Protein AF-A0A954JZ87-F1 (afdb_monomer_lite)

Radius of gyration: 13.43 Å; chains: 1; bounding box: 35×20×36 Å

Secondary structure (DSSP, 8-state):
----SHHHHHHHHHHHTT-HHHHHHHHHHHHHHHHHHHHHHS-TTTTTTS-HHHHHHHHHHHHHHHHHHHHHS--S-HHHHT-

Foldseek 3Di:
DAPDDPLLVVLLVCVVVVNVVSLVVNLVSRLVVQLVVLVVVQDPVNCVVDPSNVVSVVLSVVCSVCSNVCSVPPPDDPNVVSD

Sequence (83 aa):
MWPEGEQTQDLLKGVENGDPAAMNQLMDRHREAVRRMVQMRLDHAVSRRVDASDVVQDVLLEASQRLAEYIRSPSMPFHLWLR

Structure (mmCIF, N/CA/C/O backbone):
data_AF-A0A954JZ87-F1
#
_entry.id   AF-A0A954JZ87-F1
#
loop_
_atom_site.group_PDB
_atom_site.id
_atom_site.type_symbol
_atom_site.label_atom_id
_ato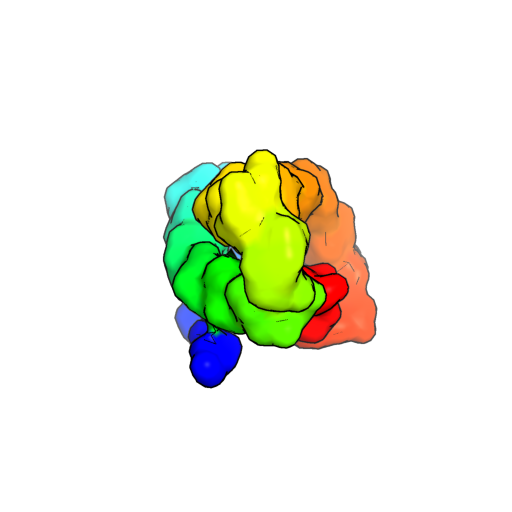m_site.label_alt_id
_atom_site.label_comp_id
_atom_site.label_asym_id
_atom_site.label_entity_id
_atom_site.label_seq_id
_atom_site.pdbx_PDB_ins_code
_atom_site.Cartn_x
_atom_site.Cartn_y
_atom_site.Cartn_z
_atom_site.occupancy
_atom_site.B_iso_or_equiv
_atom_site.auth_seq_id
_atom_site.auth_comp_id
_atom_site.auth_asym_id
_atom_site.auth_atom_id
_atom_site.pdbx_PDB_model_num
ATOM 1 N N . MET A 1 1 ? -7.188 -8.631 -12.437 1.00 77.69 1 MET A N 1
ATOM 2 C CA . MET A 1 1 ? -8.465 -8.030 -12.012 1.00 77.69 1 MET A CA 1
ATOM 3 C C . MET A 1 1 ? -8.283 -7.634 -10.560 1.00 77.69 1 MET A C 1
ATOM 5 O O .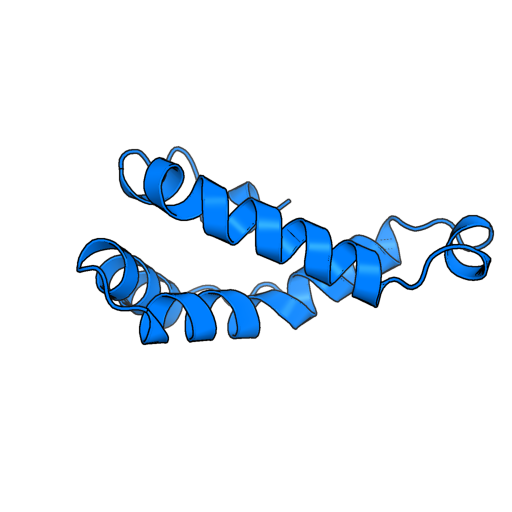 MET A 1 1 ? -7.650 -8.404 -9.843 1.00 77.69 1 MET A O 1
ATOM 9 N N . TRP A 1 2 ? -8.686 -6.426 -10.172 1.00 83.81 2 TRP A N 1
ATOM 10 C CA . TRP A 1 2 ? -8.486 -5.944 -8.806 1.00 83.81 2 TRP A CA 1
ATOM 11 C C . TRP A 1 2 ? -9.410 -6.693 -7.835 1.00 83.81 2 TRP A C 1
ATOM 13 O O . TRP A 1 2 ? -10.549 -6.994 -8.197 1.00 83.81 2 TRP A O 1
ATOM 23 N N . PRO A 1 3 ? -8.930 -7.050 -6.634 1.00 81.50 3 PRO A N 1
ATOM 24 C CA . PRO A 1 3 ? -9.702 -7.813 -5.665 1.00 81.50 3 PRO A CA 1
ATOM 25 C C . PRO A 1 3 ? -10.605 -6.871 -4.852 1.00 81.50 3 PRO A C 1
ATOM 27 O O . PRO A 1 3 ? -10.352 -6.575 -3.687 1.00 81.50 3 PRO A O 1
ATOM 30 N N . GLU A 1 4 ? -11.659 -6.372 -5.490 1.00 78.44 4 GLU A N 1
ATOM 31 C CA . GLU A 1 4 ? -12.646 -5.459 -4.899 1.00 78.44 4 GLU A CA 1
ATOM 32 C C . GLU A 1 4 ? -13.779 -6.215 -4.167 1.00 78.44 4 GLU A C 1
ATOM 34 O O . GLU A 1 4 ? -13.849 -7.446 -4.223 1.00 78.44 4 GLU A O 1
ATOM 39 N N . GLY A 1 5 ? -14.651 -5.483 -3.457 1.00 84.31 5 GLY A N 1
ATOM 40 C CA . GLY A 1 5 ? -15.876 -6.013 -2.833 1.00 84.31 5 GLY A CA 1
ATOM 41 C C . GLY A 1 5 ? -15.980 -5.823 -1.314 1.00 84.31 5 GLY A C 1
ATOM 42 O O . GLY A 1 5 ? -15.138 -5.169 -0.697 1.00 84.31 5 GLY A O 1
ATOM 43 N N . GLU A 1 6 ? -17.021 -6.418 -0.721 1.00 82.44 6 GLU A N 1
ATOM 44 C CA . GLU A 1 6 ? -17.359 -6.362 0.716 1.00 82.44 6 GLU A CA 1
ATOM 45 C C . GLU A 1 6 ? -16.169 -6.746 1.608 1.00 82.44 6 GLU A C 1
ATOM 47 O O . GLU A 1 6 ? -15.813 -6.018 2.527 1.00 82.44 6 GLU A O 1
ATOM 52 N N . GLN A 1 7 ? -15.429 -7.789 1.225 1.00 86.75 7 GLN A N 1
ATOM 53 C CA . GLN A 1 7 ? -14.247 -8.241 1.958 1.00 86.75 7 GLN A CA 1
ATOM 54 C C . GLN A 1 7 ? -13.127 -7.186 2.034 1.00 86.75 7 GLN A C 1
ATOM 56 O O . GLN A 1 7 ? -12.417 -7.111 3.031 1.00 86.75 7 GLN A O 1
ATOM 61 N N . THR A 1 8 ? -12.959 -6.344 1.008 1.00 89.94 8 THR A N 1
ATOM 62 C CA . THR A 1 8 ? -11.986 -5.238 1.049 1.00 89.94 8 THR A CA 1
ATOM 63 C C . THR A 1 8 ? -12.463 -4.128 1.984 1.00 89.94 8 THR A C 1
ATOM 65 O O . THR A 1 8 ? -11.649 -3.524 2.676 1.00 89.94 8 THR A O 1
ATOM 68 N N . GLN A 1 9 ? -13.774 -3.883 2.053 1.00 90.06 9 GLN A N 1
ATOM 69 C CA . GLN A 1 9 ? -14.346 -2.916 2.991 1.00 90.06 9 GLN A CA 1
ATOM 70 C C . GLN A 1 9 ? -14.227 -3.391 4.442 1.00 90.06 9 GLN A C 1
ATOM 72 O O . GLN A 1 9 ? -13.886 -2.592 5.310 1.00 90.06 9 GLN A O 1
ATOM 77 N N . ASP A 1 10 ? -14.448 -4.677 4.703 1.00 92.50 10 ASP A N 1
ATOM 78 C CA . ASP A 1 10 ? -14.307 -5.253 6.044 1.00 92.50 10 ASP A CA 1
ATOM 79 C C . ASP A 1 10 ? -12.863 -5.187 6.541 1.00 92.50 10 ASP A C 1
ATOM 81 O O . ASP A 1 10 ? -12.615 -4.806 7.684 1.00 92.50 10 ASP A O 1
ATOM 85 N N . LEU A 1 11 ? -11.898 -5.463 5.660 1.00 92.94 11 LEU A N 1
ATOM 86 C CA . LEU A 1 11 ? -10.481 -5.302 5.977 1.00 92.94 11 LEU A CA 1
ATOM 87 C C . LEU A 1 11 ? -10.118 -3.837 6.242 1.00 92.94 11 LEU A C 1
ATOM 89 O O . LEU A 1 11 ? -9.398 -3.558 7.195 1.00 92.94 11 LEU A O 1
ATOM 93 N N . LEU A 1 12 ? -10.651 -2.889 5.465 1.00 91.44 12 LEU A N 1
ATOM 94 C CA . LEU A 1 12 ? -10.441 -1.458 5.715 1.00 91.44 12 LEU A CA 1
ATOM 95 C C . LEU A 1 12 ? -10.991 -1.020 7.081 1.00 91.44 12 LEU A C 1
ATOM 97 O O . LEU A 1 12 ? -10.301 -0.300 7.800 1.00 91.44 12 LEU A O 1
ATOM 101 N N . LYS A 1 13 ? -12.176 -1.503 7.477 1.00 92.06 13 LYS A N 1
ATOM 102 C CA . LYS A 1 13 ? -12.732 -1.270 8.824 1.00 92.06 13 LYS A CA 1
ATOM 103 C C . LYS A 1 13 ? -11.873 -1.914 9.912 1.00 92.06 13 LYS A C 1
ATOM 105 O O . LYS A 1 13 ? -11.683 -1.333 10.973 1.00 92.06 13 LYS A O 1
ATOM 110 N N . GLY A 1 14 ? -11.345 -3.115 9.674 1.00 91.75 14 GLY A N 1
ATOM 111 C CA . GLY A 1 14 ? -10.408 -3.763 10.595 1.00 91.75 14 GLY A CA 1
ATOM 112 C C . GLY A 1 14 ? -9.165 -2.903 10.829 1.00 91.75 14 GLY A C 1
ATOM 113 O O . GLY A 1 14 ? -8.790 -2.654 11.973 1.00 91.75 14 GLY A O 1
ATOM 114 N N . VAL A 1 15 ? -8.587 -2.362 9.753 1.00 91.62 15 VAL A N 1
ATOM 115 C CA . VAL A 1 15 ? -7.440 -1.447 9.842 1.00 91.62 15 VAL A CA 1
ATOM 116 C C . VAL A 1 15 ? -7.798 -0.155 10.580 1.00 91.62 15 VAL A C 1
ATOM 118 O O . VAL A 1 15 ? -7.005 0.308 11.395 1.00 91.62 15 VAL A O 1
ATOM 121 N N . GLU A 1 16 ? -8.984 0.410 10.341 1.00 90.69 16 GLU A N 1
ATOM 122 C CA . GLU A 1 16 ? -9.481 1.584 11.074 1.00 90.69 16 GLU A CA 1
ATOM 123 C C . GLU A 1 16 ? -9.548 1.333 12.588 1.00 90.69 16 GLU A C 1
ATOM 125 O O . GLU A 1 16 ? -9.160 2.186 13.384 1.00 90.69 16 GLU A O 1
ATOM 130 N N . ASN A 1 17 ? -9.954 0.125 12.984 1.00 91.06 17 ASN A N 1
ATOM 131 C CA . ASN A 1 17 ? -10.000 -0.313 14.380 1.00 91.06 17 ASN A CA 1
ATOM 132 C C . ASN A 1 17 ? -8.622 -0.691 14.958 1.00 91.06 17 ASN A C 1
ATOM 134 O O . ASN A 1 17 ? -8.535 -1.124 16.108 1.00 91.06 17 ASN A O 1
ATOM 138 N N . GLY A 1 18 ? -7.546 -0.531 14.183 1.00 88.00 18 GLY A N 1
ATOM 139 C CA . GLY A 1 18 ? -6.180 -0.823 14.605 1.00 88.00 18 GLY A CA 1
ATOM 140 C C . GLY A 1 18 ? -5.796 -2.301 14.538 1.00 88.00 18 GLY A C 1
ATOM 141 O O . GLY A 1 18 ? -4.813 -2.674 15.173 1.00 88.00 18 GLY A O 1
ATOM 142 N N . ASP A 1 19 ? -6.530 -3.137 13.792 1.00 92.12 19 ASP A N 1
ATOM 143 C CA . ASP A 1 19 ? -6.200 -4.554 13.602 1.00 92.12 19 ASP A CA 1
ATOM 144 C C . ASP A 1 19 ? -5.012 -4.729 12.627 1.00 92.12 19 ASP A C 1
ATOM 146 O O . ASP A 1 19 ? -5.160 -4.530 11.411 1.00 92.12 19 ASP A O 1
ATOM 150 N N . PRO A 1 20 ? -3.826 -5.156 13.108 1.00 86.50 20 PRO A N 1
ATOM 151 C CA . PRO A 1 20 ? -2.666 -5.380 12.250 1.00 86.50 20 PRO A CA 1
ATOM 152 C C . PRO A 1 20 ? -2.852 -6.579 11.309 1.00 86.50 20 PRO A C 1
ATOM 154 O O . PRO A 1 20 ? -2.219 -6.643 10.253 1.00 86.50 20 PRO A O 1
ATOM 157 N N . ALA A 1 21 ? -3.708 -7.543 11.664 1.00 92.50 21 ALA A N 1
ATOM 158 C CA . ALA A 1 21 ? -3.998 -8.686 10.806 1.00 92.50 21 ALA A CA 1
ATOM 159 C C . ALA A 1 21 ? -4.822 -8.257 9.587 1.00 92.50 21 ALA A C 1
ATOM 161 O O . ALA A 1 21 ? -4.523 -8.690 8.472 1.00 92.50 21 ALA A O 1
ATOM 162 N N . ALA A 1 22 ? -5.789 -7.354 9.774 1.00 93.25 22 ALA A N 1
ATOM 163 C CA . ALA A 1 22 ? -6.570 -6.778 8.683 1.00 93.25 22 ALA A CA 1
ATOM 164 C C . ALA A 1 22 ? -5.686 -6.015 7.682 1.00 93.25 22 ALA A C 1
ATOM 166 O O . ALA A 1 22 ? -5.865 -6.152 6.472 1.00 93.25 22 ALA A O 1
ATOM 167 N N . MET A 1 23 ? -4.678 -5.287 8.177 1.00 90.81 23 MET A N 1
ATOM 168 C CA . MET A 1 23 ? -3.675 -4.603 7.349 1.00 90.81 23 MET A CA 1
ATOM 169 C C . MET A 1 23 ? -2.925 -5.593 6.455 1.00 90.81 23 MET A C 1
ATOM 171 O O . MET A 1 23 ? -2.896 -5.439 5.233 1.00 90.81 23 MET A O 1
ATOM 175 N N . ASN A 1 24 ? -2.354 -6.641 7.053 1.00 91.19 24 ASN A N 1
ATOM 176 C CA . ASN A 1 24 ? -1.590 -7.645 6.314 1.00 91.19 24 ASN A CA 1
ATOM 177 C C . ASN A 1 24 ? -2.456 -8.370 5.277 1.00 91.19 24 ASN A C 1
ATOM 179 O O . ASN A 1 24 ? -2.053 -8.507 4.123 1.00 91.19 24 ASN A O 1
ATOM 183 N N . GLN A 1 25 ? -3.675 -8.761 5.652 1.00 93.44 25 GLN A N 1
ATOM 184 C CA . GLN A 1 25 ? -4.621 -9.406 4.741 1.00 93.44 25 GLN A CA 1
ATOM 185 C C . GLN A 1 25 ? -5.032 -8.485 3.584 1.00 93.44 25 GLN A C 1
ATOM 187 O O . GLN A 1 25 ? -5.147 -8.945 2.446 1.00 93.44 25 GLN A O 1
ATOM 192 N N . LEU A 1 26 ? -5.215 -7.186 3.843 1.00 93.19 26 LEU A N 1
ATOM 193 C CA . LEU A 1 26 ? -5.521 -6.197 2.810 1.00 93.1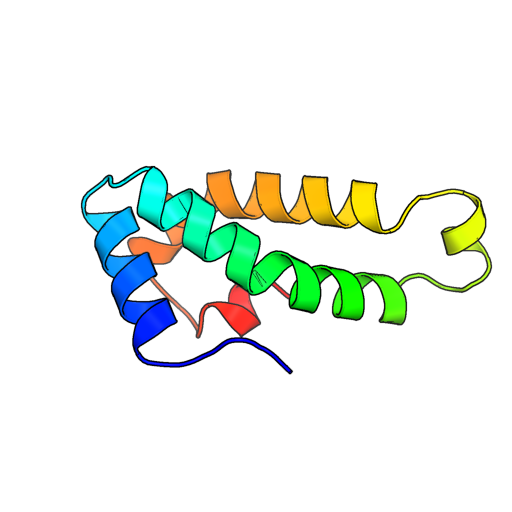9 26 LEU A CA 1
ATOM 194 C C . LEU A 1 26 ? -4.369 -6.059 1.809 1.00 93.19 26 LEU A C 1
ATOM 196 O O . LEU A 1 26 ? -4.614 -6.086 0.599 1.00 93.19 26 LEU A O 1
ATOM 200 N N . MET A 1 27 ? -3.129 -5.951 2.298 1.00 92.19 27 MET A N 1
ATOM 201 C CA . MET A 1 27 ? -1.936 -5.841 1.451 1.00 92.19 27 MET A CA 1
ATOM 202 C C . MET A 1 27 ? -1.708 -7.110 0.625 1.00 92.19 27 MET A C 1
ATOM 204 O O . MET A 1 27 ? -1.548 -7.028 -0.593 1.00 92.19 27 MET A O 1
ATOM 208 N N . ASP A 1 28 ? -1.756 -8.290 1.248 1.00 92.19 28 ASP A N 1
ATOM 209 C CA . ASP A 1 28 ? -1.536 -9.562 0.552 1.00 92.19 28 ASP A CA 1
ATOM 210 C C . ASP A 1 28 ? -2.606 -9.838 -0.501 1.00 92.19 28 ASP A C 1
ATOM 212 O O . ASP A 1 28 ? -2.287 -10.291 -1.603 1.00 92.19 28 ASP A O 1
ATOM 216 N N . ARG A 1 29 ? -3.862 -9.477 -0.217 1.00 92.56 29 ARG A N 1
ATOM 217 C CA . ARG A 1 29 ? -4.947 -9.550 -1.198 1.00 92.56 29 ARG A CA 1
ATOM 218 C C . ARG A 1 29 ? -4.620 -8.740 -2.454 1.00 92.56 29 ARG A C 1
ATOM 220 O O . ARG A 1 29 ? -4.864 -9.220 -3.558 1.00 92.56 29 ARG A O 1
ATOM 227 N N . HIS A 1 30 ? -4.061 -7.537 -2.306 1.00 92.06 30 HIS A N 1
ATOM 228 C CA . HIS A 1 30 ? -3.783 -6.623 -3.421 1.00 92.06 30 HIS A CA 1
ATOM 229 C C . HIS A 1 30 ? -2.408 -6.832 -4.075 1.00 92.06 30 HIS A C 1
ATOM 231 O O . HIS A 1 30 ? -2.209 -6.385 -5.208 1.00 92.06 30 HIS A O 1
ATOM 237 N N . ARG A 1 31 ? -1.491 -7.563 -3.428 1.00 91.94 31 ARG A N 1
ATOM 238 C CA . ARG A 1 31 ? -0.119 -7.833 -3.897 1.00 91.94 31 ARG A CA 1
ATOM 239 C C . ARG A 1 31 ? -0.061 -8.312 -5.346 1.00 91.94 31 ARG A C 1
ATOM 241 O O . ARG A 1 31 ? 0.693 -7.765 -6.147 1.00 91.94 31 ARG A O 1
ATOM 248 N N . GLU A 1 32 ? -0.873 -9.301 -5.710 1.00 91.44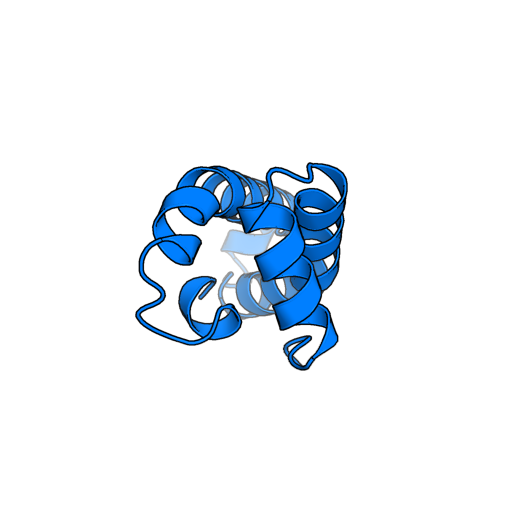 32 GLU A N 1
ATOM 249 C CA . GLU A 1 32 ? -0.878 -9.860 -7.070 1.00 91.44 32 GLU A CA 1
ATOM 250 C C . GLU A 1 32 ? -1.410 -8.871 -8.121 1.00 91.44 32 GLU A C 1
ATOM 252 O O . GLU A 1 32 ? -0.938 -8.851 -9.260 1.00 91.44 32 GLU A O 1
ATOM 257 N N . ALA A 1 33 ? -2.362 -8.007 -7.758 1.00 91.25 33 ALA A N 1
ATOM 258 C CA . ALA A 1 33 ? -2.865 -6.970 -8.660 1.00 91.25 33 ALA A CA 1
ATOM 259 C C . ALA A 1 33 ? -1.813 -5.876 -8.896 1.00 91.25 33 ALA A C 1
ATOM 261 O O . ALA A 1 33 ? -1.561 -5.513 -10.049 1.00 91.25 33 ALA A O 1
ATOM 262 N N . VAL A 1 34 ? -1.148 -5.426 -7.825 1.00 90.94 34 VAL A N 1
ATOM 263 C CA . VAL A 1 34 ? -0.034 -4.467 -7.891 1.00 90.94 34 VAL A CA 1
ATOM 264 C C . VAL A 1 34 ? 1.107 -5.041 -8.726 1.00 90.94 34 VAL A C 1
ATOM 266 O O . VAL A 1 34 ? 1.587 -4.379 -9.643 1.00 90.94 34 VAL A O 1
ATOM 269 N N . ARG A 1 35 ? 1.476 -6.309 -8.510 1.00 90.00 35 ARG A N 1
ATOM 270 C CA . ARG A 1 35 ? 2.502 -7.001 -9.301 1.00 90.00 35 ARG A CA 1
ATOM 271 C C . ARG A 1 35 ? 2.205 -6.991 -10.791 1.00 90.00 35 ARG A C 1
ATOM 273 O O . ARG A 1 35 ? 3.076 -6.636 -11.579 1.00 90.00 35 ARG A O 1
ATOM 280 N N . ARG A 1 36 ? 0.980 -7.336 -11.192 1.00 88.88 36 ARG A N 1
ATOM 281 C CA . ARG A 1 36 ? 0.583 -7.305 -12.610 1.00 88.88 36 ARG A CA 1
ATOM 282 C C . ARG A 1 36 ? 0.622 -5.890 -13.179 1.00 88.88 36 ARG A C 1
ATOM 284 O O . ARG A 1 36 ? 1.075 -5.704 -14.302 1.00 88.88 36 ARG A O 1
ATOM 291 N N . MET A 1 37 ? 0.173 -4.892 -12.417 1.00 88.75 37 MET A N 1
ATOM 292 C CA . MET A 1 37 ? 0.237 -3.489 -12.832 1.00 88.75 37 MET A CA 1
ATOM 293 C C . MET A 1 37 ? 1.682 -3.030 -13.052 1.00 88.75 37 MET A C 1
ATOM 295 O O . MET A 1 37 ? 1.982 -2.425 -14.079 1.00 88.75 37 MET A O 1
ATOM 299 N N . VAL A 1 38 ? 2.568 -3.346 -12.110 1.00 87.38 38 VAL A N 1
ATOM 300 C CA . VAL A 1 38 ? 3.998 -3.032 -12.171 1.00 87.38 38 VAL A CA 1
ATOM 301 C C . VAL A 1 38 ? 4.655 -3.733 -13.362 1.00 87.38 38 VAL A C 1
ATOM 303 O O . VAL A 1 38 ? 5.336 -3.079 -14.144 1.00 87.38 38 VAL A O 1
ATOM 306 N N . GLN A 1 39 ? 4.379 -5.023 -13.578 1.00 86.00 39 GLN A N 1
ATOM 307 C CA . GLN A 1 39 ? 4.888 -5.783 -14.728 1.00 86.00 39 GLN A CA 1
ATOM 308 C C . GLN A 1 39 ? 4.440 -5.214 -16.078 1.00 86.00 39 GLN A C 1
ATOM 310 O O . GLN A 1 39 ? 5.217 -5.226 -17.023 1.00 86.00 39 GLN A O 1
ATOM 315 N N . MET A 1 40 ? 3.211 -4.699 -16.180 1.00 84.94 40 MET A N 1
ATOM 316 C CA . MET A 1 40 ? 2.734 -4.053 -17.409 1.00 84.94 40 MET A CA 1
ATOM 317 C C . MET A 1 40 ? 3.398 -2.693 -17.671 1.00 84.94 40 MET A C 1
ATOM 319 O O . MET A 1 40 ? 3.427 -2.251 -18.816 1.00 84.94 40 MET A O 1
ATOM 323 N N . ARG A 1 41 ? 3.887 -2.007 -16.629 1.00 83.06 41 ARG A N 1
ATOM 324 C CA . ARG A 1 41 ? 4.528 -0.682 -16.736 1.00 83.06 41 ARG A CA 1
ATOM 325 C C . ARG A 1 41 ? 6.049 -0.751 -16.855 1.00 83.06 41 ARG A C 1
ATOM 327 O O . ARG A 1 41 ? 6.650 0.167 -17.406 1.00 83.06 41 ARG A O 1
ATOM 334 N N . LEU A 1 42 ? 6.671 -1.801 -16.323 1.00 79.75 42 LEU A N 1
ATOM 335 C CA . LEU A 1 42 ? 8.097 -2.060 -16.479 1.00 79.75 42 LEU A CA 1
ATOM 336 C C . LEU A 1 42 ? 8.375 -2.451 -17.929 1.00 79.75 42 LEU A C 1
ATOM 338 O O . LEU A 1 42 ? 8.063 -3.558 -18.361 1.00 79.75 42 LEU A O 1
ATOM 342 N N . ASP A 1 43 ? 8.986 -1.533 -18.674 1.00 74.56 43 ASP A N 1
ATOM 343 C CA . ASP A 1 43 ? 9.492 -1.820 -20.012 1.00 74.56 43 ASP A 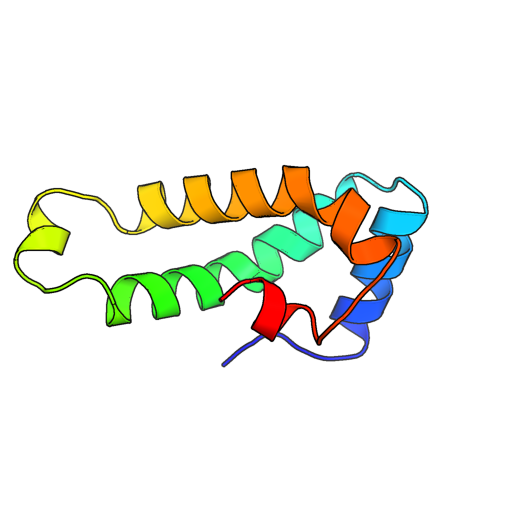CA 1
ATOM 344 C C . ASP A 1 43 ? 10.471 -3.008 -19.955 1.00 74.56 43 ASP A C 1
ATOM 346 O O . ASP A 1 43 ? 11.230 -3.179 -18.989 1.00 74.56 43 ASP A O 1
ATOM 350 N N . HIS A 1 44 ? 10.474 -3.845 -20.991 1.00 65.62 44 HIS A N 1
ATOM 351 C CA . HIS A 1 44 ? 11.197 -5.116 -21.006 1.00 65.62 44 HIS A CA 1
ATOM 352 C C . HIS A 1 44 ? 12.713 -4.930 -20.788 1.00 65.62 44 HIS A C 1
ATOM 354 O O . HIS A 1 44 ? 13.381 -5.801 -20.226 1.00 65.62 44 HIS A O 1
ATOM 360 N N . ALA A 1 45 ? 13.251 -3.763 -21.163 1.00 62.69 45 ALA A N 1
ATOM 361 C CA . ALA A 1 45 ? 14.642 -3.378 -20.925 1.00 62.69 45 ALA A CA 1
ATOM 362 C C . ALA A 1 45 ? 14.958 -3.070 -19.446 1.00 62.69 45 ALA A C 1
ATOM 364 O O . ALA A 1 45 ? 16.060 -3.369 -18.980 1.00 62.69 45 ALA A O 1
ATOM 365 N N . VAL A 1 46 ? 14.002 -2.508 -18.697 1.00 66.31 46 VAL A N 1
ATOM 366 C CA . VAL A 1 46 ? 14.149 -2.167 -17.268 1.00 66.31 46 VAL A CA 1
ATOM 367 C C . VAL A 1 46 ? 13.913 -3.394 -16.388 1.00 66.31 46 VAL A C 1
ATOM 369 O O . VAL A 1 46 ? 14.628 -3.587 -15.406 1.00 66.31 46 VAL A O 1
ATOM 372 N N . SER A 1 47 ? 13.010 -4.293 -16.800 1.00 63.56 47 SER A N 1
ATOM 373 C CA . SER A 1 47 ? 12.734 -5.564 -16.110 1.00 63.56 47 SER A CA 1
ATOM 374 C C . SER A 1 47 ? 13.961 -6.482 -15.961 1.00 63.56 47 SER A C 1
ATOM 376 O O . SER A 1 47 ? 13.918 -7.416 -15.168 1.00 63.56 47 SER A O 1
ATOM 378 N N . ARG A 1 48 ? 15.053 -6.253 -16.706 1.00 65.06 48 ARG A N 1
ATOM 379 C CA . ARG A 1 48 ? 16.324 -6.991 -16.542 1.00 65.06 48 ARG A CA 1
ATOM 380 C C . ARG A 1 48 ? 17.211 -6.462 -15.414 1.00 65.06 48 ARG A C 1
ATOM 382 O O . ARG A 1 48 ? 18.163 -7.140 -15.040 1.00 65.06 48 ARG A O 1
ATOM 389 N N . ARG A 1 49 ? 16.962 -5.241 -14.936 1.00 67.81 49 ARG A N 1
ATOM 390 C CA . ARG A 1 49 ? 17.779 -4.558 -13.919 1.00 67.81 49 ARG A CA 1
ATOM 391 C C . ARG A 1 49 ? 17.072 -4.416 -12.576 1.00 67.81 49 ARG A C 1
ATOM 393 O O . ARG A 1 49 ? 17.751 -4.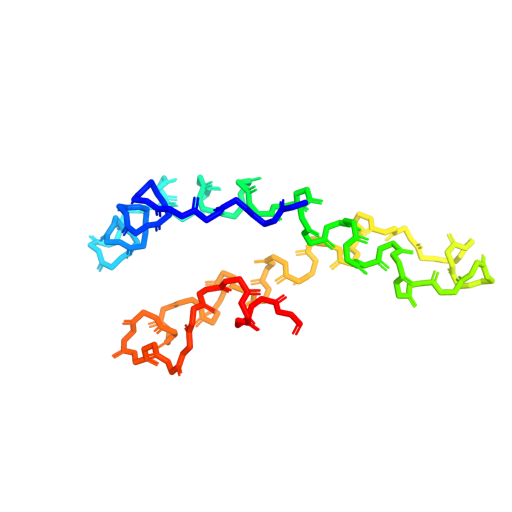203 -11.581 1.00 67.81 49 ARG A O 1
ATOM 400 N N . VAL A 1 50 ? 15.745 -4.510 -12.564 1.00 70.31 50 VAL A N 1
ATOM 401 C CA . VAL A 1 50 ? 14.908 -4.355 -11.374 1.00 70.31 50 VAL A CA 1
ATOM 402 C C . VAL A 1 50 ? 13.930 -5.522 -11.324 1.00 70.31 50 VAL A C 1
ATOM 404 O O . VAL A 1 50 ? 13.206 -5.749 -12.299 1.00 70.31 50 VAL A O 1
ATOM 407 N N . ASP A 1 51 ? 13.913 -6.261 -10.212 1.00 81.00 51 ASP A N 1
ATOM 408 C CA . ASP A 1 51 ? 12.918 -7.310 -10.003 1.00 81.00 51 ASP A CA 1
ATOM 409 C C . ASP A 1 51 ? 11.553 -6.663 -9.738 1.00 81.00 51 ASP A C 1
ATOM 411 O O . ASP A 1 51 ? 11.413 -5.750 -8.923 1.00 81.00 51 ASP A O 1
ATOM 415 N N . ALA A 1 52 ? 10.515 -7.126 -10.437 1.00 81.81 52 ALA A N 1
ATOM 416 C CA . ALA A 1 52 ? 9.167 -6.594 -10.254 1.00 81.81 52 ALA A CA 1
ATOM 417 C C . ALA A 1 52 ? 8.657 -6.781 -8.812 1.00 81.81 52 ALA A C 1
ATOM 419 O O . ALA A 1 52 ? 7.797 -6.026 -8.368 1.00 81.81 52 ALA A O 1
ATOM 420 N N . SER A 1 53 ? 9.168 -7.776 -8.087 1.00 84.06 53 SER A N 1
ATOM 421 C CA . SER A 1 53 ? 8.813 -8.058 -6.696 1.00 84.06 53 SER A CA 1
ATOM 422 C C . SER A 1 53 ? 9.375 -7.011 -5.738 1.00 84.06 53 SER A C 1
ATOM 424 O O . SER A 1 53 ? 8.680 -6.678 -4.781 1.00 84.06 53 SER A O 1
ATOM 426 N N . ASP A 1 54 ? 10.558 -6.457 -6.015 1.00 88.06 54 ASP A N 1
ATOM 427 C CA . ASP A 1 54 ? 11.161 -5.391 -5.200 1.00 88.06 54 ASP A CA 1
ATOM 428 C C . ASP A 1 54 ? 10.298 -4.127 -5.277 1.00 88.06 54 ASP A C 1
ATOM 430 O O . ASP A 1 54 ? 9.868 -3.584 -4.265 1.00 88.06 54 ASP A O 1
ATOM 434 N N . VAL A 1 55 ? 9.906 -3.740 -6.495 1.00 88.56 55 VAL A N 1
ATOM 435 C CA . VAL A 1 55 ? 9.004 -2.598 -6.714 1.00 88.56 55 VAL A CA 1
ATOM 436 C C . VAL A 1 55 ? 7.647 -2.825 -6.045 1.00 88.56 55 VAL A C 1
ATOM 438 O O . VAL A 1 55 ? 7.067 -1.908 -5.472 1.00 88.56 55 VAL A O 1
ATOM 441 N N . VAL A 1 56 ? 7.118 -4.050 -6.097 1.00 90.56 56 VAL A N 1
ATOM 442 C CA . VAL A 1 56 ? 5.860 -4.387 -5.413 1.00 90.56 56 VAL A CA 1
ATOM 443 C C . VAL A 1 56 ? 6.008 -4.278 -3.899 1.00 90.56 56 VAL A C 1
ATOM 445 O O . VAL A 1 56 ? 5.080 -3.800 -3.249 1.00 90.56 56 VAL A O 1
ATOM 448 N N . GLN A 1 57 ? 7.133 -4.714 -3.328 1.00 90.50 57 GLN A N 1
ATOM 449 C CA . GLN A 1 57 ? 7.389 -4.560 -1.897 1.00 90.50 57 GLN A CA 1
ATOM 450 C C . GLN A 1 57 ? 7.432 -3.088 -1.493 1.00 90.50 57 GLN A C 1
ATOM 452 O O . GLN A 1 57 ? 6.748 -2.726 -0.537 1.00 90.50 57 GLN A O 1
ATOM 457 N N . ASP A 1 58 ? 8.141 -2.248 -2.246 1.00 91.62 58 ASP A N 1
ATOM 458 C CA . ASP A 1 58 ? 8.229 -0.811 -1.974 1.00 91.62 58 ASP A CA 1
ATOM 459 C C . ASP A 1 58 ? 6.856 -0.133 -2.043 1.00 91.62 58 ASP A C 1
ATOM 461 O O . ASP A 1 58 ? 6.477 0.604 -1.131 1.00 91.62 58 ASP A O 1
ATOM 465 N N . VAL A 1 59 ? 6.061 -0.443 -3.074 1.00 91.12 59 VAL A N 1
ATOM 466 C CA . VAL A 1 59 ? 4.697 0.093 -3.221 1.00 91.12 59 VAL A CA 1
ATOM 467 C C . VAL A 1 59 ? 3.801 -0.337 -2.059 1.00 91.12 59 VAL A C 1
ATOM 469 O O . VAL A 1 59 ? 3.059 0.482 -1.521 1.00 91.12 59 VAL A O 1
ATOM 472 N N . LEU A 1 60 ? 3.856 -1.606 -1.641 1.00 91.25 60 LEU A N 1
ATOM 473 C CA . LEU A 1 60 ? 3.062 -2.088 -0.504 1.00 91.25 60 LEU A CA 1
ATOM 474 C C . LEU A 1 60 ? 3.528 -1.480 0.824 1.00 91.25 60 LEU A C 1
ATOM 476 O O . LEU A 1 60 ? 2.700 -1.202 1.693 1.00 91.25 60 LEU A O 1
ATOM 480 N N . LEU A 1 61 ? 4.831 -1.241 0.983 1.00 92.31 61 LEU A N 1
ATOM 481 C CA . LEU A 1 61 ? 5.383 -0.570 2.153 1.00 92.31 61 LEU A CA 1
ATOM 482 C C . LEU A 1 61 ? 4.902 0.883 2.223 1.00 92.31 61 LEU A C 1
ATOM 484 O O . LEU A 1 61 ? 4.389 1.298 3.263 1.00 92.31 61 LEU A O 1
ATOM 488 N N . GLU A 1 62 ? 4.988 1.634 1.125 1.00 93.19 62 GLU A N 1
ATOM 489 C CA . GLU A 1 62 ? 4.463 3.001 1.057 1.00 93.19 62 GLU A CA 1
ATOM 490 C C . GLU A 1 62 ? 2.947 3.026 1.307 1.00 93.19 62 GLU A C 1
ATOM 492 O O . GLU A 1 62 ? 2.455 3.831 2.103 1.00 93.19 62 GLU A O 1
ATOM 497 N N . ALA A 1 63 ? 2.207 2.096 0.697 1.00 92.31 63 ALA A N 1
ATOM 498 C CA . ALA A 1 63 ? 0.775 1.957 0.914 1.00 92.31 63 ALA A CA 1
ATOM 499 C C . ALA A 1 63 ? 0.461 1.725 2.397 1.00 92.31 63 ALA A C 1
ATOM 501 O O . ALA A 1 63 ? -0.387 2.420 2.946 1.00 92.31 63 ALA A O 1
ATOM 502 N N . SER A 1 64 ? 1.173 0.828 3.084 1.00 90.69 64 SER A N 1
ATOM 503 C CA . SER A 1 64 ? 0.949 0.576 4.516 1.00 90.69 64 SER A CA 1
ATOM 504 C C . SER A 1 64 ? 1.172 1.820 5.387 1.00 90.69 64 SER A C 1
ATOM 506 O O . SER A 1 64 ? 0.401 2.066 6.315 1.00 90.69 64 SER A O 1
ATOM 508 N N . GLN A 1 65 ? 2.166 2.651 5.052 1.00 91.31 65 GLN A N 1
ATOM 509 C CA . GLN A 1 65 ? 2.463 3.891 5.777 1.00 91.31 65 GLN A CA 1
ATOM 510 C C . GLN A 1 65 ? 1.383 4.955 5.556 1.00 91.31 65 GLN A C 1
ATOM 512 O O . GLN A 1 65 ? 1.009 5.674 6.483 1.00 91.31 65 GLN A O 1
ATOM 517 N N . ARG A 1 66 ? 0.855 5.044 4.331 1.00 92.12 66 ARG A N 1
ATOM 518 C CA . ARG A 1 66 ? -0.148 6.047 3.939 1.00 92.12 66 ARG A CA 1
ATOM 519 C C . ARG A 1 66 ? -1.589 5.587 4.173 1.00 92.12 66 ARG A C 1
ATOM 521 O O . ARG A 1 66 ? -2.512 6.398 4.117 1.00 92.12 66 ARG A O 1
ATOM 528 N N . LEU A 1 67 ? -1.804 4.309 4.479 1.00 91.12 67 LEU A N 1
ATOM 529 C CA . LEU A 1 67 ? -3.137 3.733 4.636 1.00 91.12 67 LEU A CA 1
ATOM 530 C C . LEU A 1 67 ? -3.919 4.359 5.796 1.00 91.12 67 LEU A C 1
ATOM 532 O O . LEU A 1 67 ? -5.115 4.608 5.670 1.00 91.12 67 LEU A O 1
ATOM 536 N N . ALA A 1 68 ? -3.244 4.703 6.894 1.00 88.69 68 ALA A N 1
ATOM 537 C CA . ALA A 1 68 ? -3.882 5.399 8.010 1.00 88.69 68 ALA A CA 1
ATOM 538 C C . ALA A 1 68 ? -4.433 6.781 7.609 1.00 88.69 68 ALA A C 1
ATOM 540 O O . ALA A 1 68 ? -5.412 7.258 8.179 1.00 88.69 68 ALA A O 1
ATOM 541 N N . GLU A 1 69 ? -3.805 7.467 6.653 1.00 91.00 69 GLU A N 1
ATOM 542 C CA . GLU A 1 69 ? -4.319 8.724 6.100 1.00 91.00 69 GLU A CA 1
ATOM 543 C C . GLU A 1 69 ? -5.480 8.475 5.132 1.00 91.00 69 GLU A C 1
ATOM 545 O O . GLU A 1 69 ? -6.518 9.124 5.251 1.00 91.00 69 GLU A O 1
ATOM 550 N N . TYR A 1 70 ? -5.345 7.486 4.245 1.00 91.00 70 TYR A N 1
ATOM 551 C CA . TYR A 1 70 ? -6.403 7.096 3.311 1.00 91.00 70 TYR A CA 1
ATOM 552 C C . TYR A 1 70 ? -7.713 6.734 4.025 1.00 91.00 70 TYR A C 1
ATOM 554 O O . TYR A 1 70 ? -8.774 7.198 3.623 1.00 91.00 70 TYR A O 1
ATOM 562 N N . ILE A 1 71 ? -7.650 5.949 5.105 1.00 89.81 71 ILE A N 1
ATOM 563 C CA . ILE A 1 71 ? -8.842 5.529 5.861 1.00 89.81 71 ILE A CA 1
ATOM 564 C C . ILE A 1 71 ? -9.545 6.723 6.512 1.00 89.81 71 ILE A C 1
ATOM 566 O O . ILE A 1 71 ? -10.770 6.769 6.540 1.00 89.81 71 ILE A O 1
ATOM 570 N N . ARG A 1 72 ? -8.787 7.718 6.988 1.00 89.50 72 ARG A N 1
ATOM 571 C CA . ARG A 1 72 ? -9.355 8.924 7.611 1.00 89.50 72 ARG A CA 1
ATOM 572 C C . ARG A 1 72 ? -10.129 9.797 6.622 1.00 89.50 72 ARG A C 1
ATOM 574 O O . ARG A 1 72 ? -11.034 10.514 7.040 1.00 89.50 72 ARG A O 1
ATOM 581 N N . SER A 1 73 ? -9.763 9.777 5.341 1.00 89.12 73 SER A N 1
ATOM 582 C CA . SER A 1 73 ? -10.431 10.562 4.300 1.00 89.12 73 SER A CA 1
ATOM 583 C C . SER A 1 73 ? -10.286 9.897 2.922 1.00 89.12 73 SER A C 1
ATOM 585 O O . SER A 1 73 ? -9.440 10.303 2.114 1.00 89.12 73 SER A O 1
ATOM 587 N N . PRO A 1 74 ? -11.087 8.856 2.627 1.00 86.81 74 PRO A N 1
ATOM 588 C CA . PRO A 1 74 ? -10.990 8.142 1.362 1.00 86.81 74 PRO A CA 1
ATOM 589 C C . PRO A 1 74 ? -11.572 8.996 0.231 1.00 86.81 74 PRO A C 1
ATOM 591 O O . PRO A 1 74 ? -12.782 9.182 0.119 1.00 86.81 74 PRO A O 1
ATOM 594 N N . SER A 1 75 ? -10.700 9.513 -0.637 1.00 87.31 75 SER A N 1
ATOM 595 C CA . SER A 1 75 ? -11.087 10.335 -1.794 1.00 87.31 75 SER A CA 1
ATOM 596 C C . SER A 1 75 ? -11.503 9.517 -3.020 1.00 87.31 75 SER A C 1
ATOM 598 O O . SER A 1 75 ? -12.104 10.052 -3.952 1.00 87.31 75 SER A O 1
ATOM 600 N N . MET A 1 76 ? -11.178 8.223 -3.039 1.00 90.81 76 MET A N 1
ATOM 601 C CA . MET A 1 76 ? -11.469 7.299 -4.134 1.00 90.81 76 MET A CA 1
ATOM 602 C C . MET A 1 76 ? -11.437 5.842 -3.648 1.00 90.81 76 MET A C 1
ATOM 604 O O . MET A 1 76 ? -10.896 5.579 -2.576 1.00 90.81 76 MET A O 1
ATOM 608 N N . PRO A 1 77 ? -11.968 4.882 -4.428 1.00 89.25 77 PRO A N 1
ATOM 609 C CA . PRO A 1 77 ? -11.801 3.456 -4.163 1.00 89.25 77 PRO A CA 1
ATOM 610 C C . PRO A 1 77 ? -10.340 3.033 -3.953 1.00 89.25 77 PRO A C 1
ATOM 612 O O . PRO A 1 77 ? -9.441 3.486 -4.660 1.00 89.25 77 PRO A O 1
ATOM 615 N N . PHE A 1 78 ? -10.117 2.082 -3.043 1.00 89.31 78 PHE A N 1
ATOM 616 C CA . PHE A 1 78 ? -8.779 1.652 -2.617 1.00 89.31 78 PHE A CA 1
ATOM 617 C C . PHE A 1 78 ? -7.883 1.176 -3.772 1.00 89.31 78 PHE A C 1
ATOM 619 O O . PHE A 1 78 ? -6.700 1.498 -3.826 1.00 89.31 78 PHE A O 1
ATOM 626 N N . HIS A 1 79 ? -8.456 0.468 -4.746 1.00 87.06 79 HIS A N 1
ATOM 627 C CA . HIS A 1 79 ? -7.723 -0.004 -5.920 1.00 87.06 79 HIS A CA 1
ATOM 628 C C . HIS A 1 79 ? -7.248 1.136 -6.841 1.00 87.06 79 HIS A C 1
ATOM 630 O O . HIS A 1 79 ? -6.242 0.983 -7.529 1.00 87.06 79 HIS A O 1
ATOM 636 N N . LEU A 1 80 ? -7.954 2.276 -6.866 1.00 88.56 80 LEU A N 1
ATOM 637 C CA . LEU A 1 80 ? -7.531 3.469 -7.608 1.00 88.56 80 LEU A CA 1
ATOM 638 C C . LEU A 1 80 ? -6.466 4.248 -6.845 1.00 88.56 80 LEU A C 1
ATOM 640 O O . LEU A 1 80 ? -5.573 4.813 -7.465 1.00 88.56 80 LEU A O 1
ATOM 644 N N . TRP A 1 81 ? -6.544 4.243 -5.516 1.00 91.81 81 TRP A N 1
ATOM 645 C CA . TRP A 1 81 ? -5.542 4.862 -4.656 1.00 91.81 81 TRP A CA 1
ATOM 646 C C . TRP A 1 81 ? -4.186 4.132 -4.702 1.00 91.81 81 TRP A C 1
ATOM 648 O O . TRP A 1 81 ? -3.146 4.774 -4.615 1.00 91.81 81 TRP A O 1
ATOM 658 N N . LEU A 1 82 ? -4.188 2.811 -4.915 1.00 86.88 82 LEU A N 1
ATOM 659 C CA . LEU A 1 82 ? -2.990 1.968 -5.064 1.00 86.88 82 LEU A CA 1
ATOM 660 C C . LEU A 1 82 ? -2.256 2.089 -6.423 1.00 86.88 82 LEU A C 1
ATOM 662 O O . LEU A 1 82 ? -1.283 1.367 -6.649 1.00 86.88 82 LEU A O 1
ATOM 666 N N . ARG A 1 83 ? -2.750 2.905 -7.363 1.00 81.31 83 ARG A N 1
ATOM 667 C CA . ARG A 1 83 ? -2.322 2.917 -8.774 1.00 81.31 83 ARG A CA 1
ATOM 668 C C . ARG A 1 83 ? -1.100 3.793 -9.075 1.00 81.31 83 ARG A C 1
ATOM 670 O O . ARG A 1 83 ? -1.038 4.916 -8.547 1.00 81.31 83 ARG A O 1
#

pLDDT: mean 86.86, std 7.51, range [62.69, 93.44]